Protein AF-A0AAU9ILF0-F1 (afdb_monomer_lite)

Sequence (118 aa):
MKDQEFYPKYSFEVSSGEEANHNDINLDVNPNYQFPEMPKKPLLCACALLLSGIVLFVLGIVEEFTNFEEPSRGIAFWVLGSLTIIPGGYFSFQYYKAYKAKTPIDRMNILRSIPDMN

Structure (mmCIF, N/CA/C/O backbone):
data_AF-A0AAU9ILF0-F1
#
_entry.id   AF-A0AAU9ILF0-F1
#
loop_
_atom_site.group_PDB
_atom_site.id
_atom_site.type_symbol
_atom_site.label_atom_id
_atom_site.label_alt_id
_atom_site.label_comp_id
_atom_site.label_asym_id
_atom_site.label_entity_id
_atom_site.label_seq_id
_atom_site.pdbx_PDB_ins_code
_atom_site.Cartn_x
_atom_site.Cartn_y
_atom_site.Cartn_z
_atom_site.occupancy
_atom_site.B_iso_or_equiv
_atom_site.auth_seq_id
_atom_site.auth_comp_id
_atom_site.auth_asym_id
_atom_site.auth_atom_id
_atom_site.pdbx_PDB_model_num
ATOM 1 N N . MET A 1 1 ? 15.152 -28.391 -5.790 1.00 39.50 1 MET A N 1
ATOM 2 C CA . MET A 1 1 ? 14.876 -27.777 -7.107 1.00 39.50 1 MET A CA 1
ATOM 3 C C . MET A 1 1 ? 15.943 -26.715 -7.272 1.00 39.50 1 MET A C 1
ATOM 5 O O . MET A 1 1 ? 16.074 -25.922 -6.360 1.00 39.50 1 MET A O 1
ATOM 9 N N . LYS A 1 2 ? 16.813 -26.838 -8.280 1.00 38.22 2 LYS A N 1
ATOM 10 C CA . LYS A 1 2 ? 18.033 -26.027 -8.403 1.00 38.22 2 LYS A CA 1
ATOM 11 C C . LYS A 1 2 ? 17.681 -24.617 -8.869 1.00 38.22 2 LYS A C 1
ATOM 13 O O . LYS A 1 2 ? 17.059 -24.483 -9.920 1.00 38.22 2 LYS A O 1
ATOM 18 N N . ASP A 1 3 ? 18.116 -23.624 -8.108 1.00 41.66 3 ASP A N 1
ATOM 19 C CA . ASP A 1 3 ? 18.095 -22.213 -8.470 1.00 41.66 3 ASP A CA 1
ATOM 20 C C . ASP A 1 3 ? 19.035 -22.005 -9.663 1.00 41.66 3 ASP A C 1
ATOM 22 O O . ASP A 1 3 ? 20.257 -22.102 -9.551 1.00 41.66 3 ASP A O 1
ATOM 26 N N . GLN A 1 4 ? 18.460 -21.829 -10.854 1.00 40.09 4 GLN A N 1
ATOM 27 C CA . GLN A 1 4 ? 19.206 -21.322 -11.999 1.00 40.09 4 GLN A CA 1
ATOM 28 C C . GLN A 1 4 ? 19.178 -19.802 -11.909 1.00 40.09 4 GLN A C 1
ATOM 30 O O . GLN A 1 4 ? 18.233 -19.162 -12.365 1.00 40.09 4 GLN A O 1
ATOM 35 N N . GLU A 1 5 ? 20.208 -19.238 -11.287 1.00 42.06 5 GLU A N 1
ATOM 36 C CA . GLU A 1 5 ? 20.488 -17.809 -11.345 1.00 42.06 5 GLU A CA 1
ATOM 37 C C . GLU A 1 5 ? 20.662 -17.410 -12.821 1.00 42.06 5 GLU A C 1
ATOM 39 O O . GLU A 1 5 ? 21.647 -17.752 -13.484 1.00 42.06 5 GLU A O 1
ATOM 44 N N . PHE A 1 6 ? 19.648 -16.745 -13.377 1.00 45.38 6 PHE A N 1
ATOM 45 C CA . PHE A 1 6 ? 19.643 -16.280 -14.759 1.00 45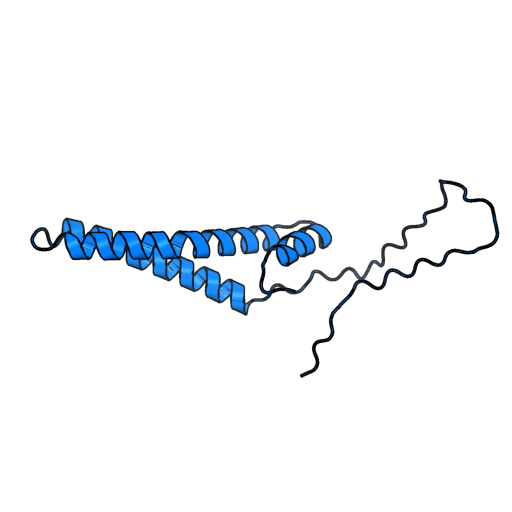.38 6 PHE A CA 1
ATOM 46 C C . PHE A 1 6 ? 20.467 -14.992 -14.852 1.00 45.38 6 PHE A C 1
ATOM 48 O O . PHE A 1 6 ? 19.938 -13.879 -14.882 1.00 45.38 6 PHE A O 1
ATOM 55 N N . TYR A 1 7 ? 21.792 -15.135 -14.858 1.00 36.50 7 TYR A N 1
ATOM 56 C CA . TYR A 1 7 ? 22.683 -14.028 -15.178 1.00 36.50 7 TYR A CA 1
ATOM 57 C C . TYR A 1 7 ? 22.605 -13.732 -16.680 1.00 36.50 7 TYR A C 1
ATOM 59 O O . TYR A 1 7 ? 22.718 -14.659 -17.490 1.00 36.50 7 TYR A O 1
ATOM 67 N N . PRO A 1 8 ? 22.470 -12.461 -17.098 1.00 41.59 8 PRO A N 1
ATOM 68 C CA . PRO A 1 8 ? 22.722 -12.101 -18.484 1.00 41.59 8 PRO A CA 1
ATOM 69 C C . PRO A 1 8 ? 24.169 -12.473 -18.821 1.00 41.59 8 PRO A C 1
ATOM 71 O O . PRO A 1 8 ? 25.125 -11.922 -18.275 1.00 41.59 8 PRO A O 1
ATOM 74 N N . LYS A 1 9 ? 24.331 -13.454 -19.708 1.00 37.97 9 LYS A N 1
ATOM 75 C CA . LYS A 1 9 ? 25.635 -13.854 -20.224 1.00 37.97 9 LYS A CA 1
ATOM 76 C C . LYS A 1 9 ? 26.078 -12.798 -21.236 1.00 37.97 9 LYS A C 1
ATOM 78 O O . LYS A 1 9 ? 25.766 -12.899 -22.416 1.00 37.97 9 LYS A O 1
ATOM 83 N N . TYR A 1 10 ? 26.764 -11.764 -20.762 1.00 45.59 10 TYR A N 1
ATOM 84 C CA . TYR A 1 10 ? 27.461 -10.825 -21.636 1.00 45.59 10 TYR A CA 1
ATOM 85 C C . TYR A 1 10 ? 28.734 -11.511 -22.141 1.00 45.59 10 TYR A C 1
ATOM 87 O O . TYR A 1 10 ? 29.709 -11.638 -21.403 1.00 45.59 10 TYR A O 1
ATOM 95 N N . SER A 1 11 ? 28.729 -12.010 -23.375 1.00 41.56 11 SER A N 1
ATOM 96 C CA . SER A 1 11 ? 29.966 -12.391 -24.057 1.00 41.56 11 SER A CA 1
ATOM 97 C C . SER A 1 11 ? 30.558 -11.139 -24.692 1.00 41.56 11 SER A C 1
ATOM 99 O O . SER A 1 11 ? 30.076 -10.675 -25.720 1.00 41.56 11 SER A O 1
ATOM 101 N N . PHE A 1 12 ? 31.573 -10.566 -24.050 1.00 45.81 12 PHE A N 1
ATOM 102 C CA . PHE A 1 12 ? 32.402 -9.534 -24.660 1.00 45.81 12 PHE A CA 1
ATOM 103 C C . PHE A 1 12 ? 33.575 -10.249 -25.335 1.00 45.81 12 PHE A C 1
ATOM 105 O O . PHE A 1 12 ? 34.552 -10.602 -24.675 1.00 45.81 12 PHE A O 1
ATOM 112 N N . GLU A 1 13 ? 33.454 -10.558 -26.626 1.00 40.97 13 GLU A N 1
ATOM 113 C CA . GLU A 1 13 ? 34.606 -11.028 -27.397 1.00 40.97 13 GLU A CA 1
ATOM 114 C C . GLU A 1 13 ? 35.486 -9.818 -27.717 1.00 40.97 13 GLU A C 1
ATOM 116 O O . GLU A 1 13 ? 35.269 -9.098 -28.688 1.00 40.97 13 GLU A O 1
ATOM 121 N N . VAL A 1 14 ? 36.479 -9.562 -26.860 1.00 44.50 14 VAL A N 1
ATOM 122 C CA . VAL A 1 14 ? 37.569 -8.641 -27.197 1.00 44.50 14 VAL A CA 1
ATOM 123 C C . VAL A 1 14 ? 38.459 -9.363 -28.187 1.00 44.50 14 VAL A C 1
ATOM 125 O O . VAL A 1 14 ? 39.277 -10.197 -27.794 1.00 44.50 14 VAL A O 1
ATOM 128 N N . SER A 1 15 ? 38.308 -9.049 -29.470 1.00 43.41 15 SER A N 1
ATOM 129 C CA . SER A 1 15 ? 39.305 -9.419 -30.470 1.00 43.41 15 SER A CA 1
ATOM 130 C C . SER A 1 15 ? 40.582 -8.632 -30.161 1.00 43.41 15 SER A C 1
ATOM 132 O O . SER A 1 15 ? 40.742 -7.473 -30.537 1.00 43.41 15 SER A O 1
ATOM 134 N N . SER A 1 16 ? 41.444 -9.228 -29.338 1.00 49.00 16 SER A N 1
ATOM 135 C CA . SER A 1 16 ? 42.704 -8.649 -28.882 1.00 49.00 16 SER A CA 1
ATOM 136 C C . SER A 1 16 ? 43.693 -8.643 -30.048 1.00 49.00 16 SER A C 1
ATOM 138 O O . SER A 1 16 ? 44.515 -9.551 -30.159 1.00 49.00 16 SER A O 1
ATOM 140 N N . GLY A 1 17 ? 43.588 -7.661 -30.944 1.00 46.47 17 GLY A N 1
ATOM 141 C CA . GLY A 1 17 ? 44.443 -7.620 -32.130 1.00 46.47 17 GLY A CA 1
ATOM 142 C C . GLY A 1 17 ? 44.570 -6.286 -32.856 1.00 46.47 17 GLY A C 1
ATOM 143 O O . GLY A 1 17 ? 45.673 -5.984 -33.292 1.00 46.47 17 GLY A O 1
ATOM 144 N N . GLU A 1 18 ? 43.525 -5.468 -32.971 1.00 48.50 18 GLU A N 1
ATOM 145 C CA . GLU A 1 18 ? 43.589 -4.263 -33.812 1.00 48.50 18 GLU A CA 1
ATOM 146 C C . GLU A 1 18 ? 42.890 -3.065 -33.165 1.00 48.50 18 GLU A C 1
ATOM 148 O O . GLU A 1 18 ? 41.963 -3.200 -32.368 1.00 48.50 18 GLU A O 1
ATOM 153 N N . GLU A 1 19 ? 43.444 -1.892 -33.457 1.00 46.09 19 GLU A N 1
ATOM 154 C CA . GLU A 1 19 ? 43.205 -0.600 -32.824 1.00 46.09 19 GLU A CA 1
ATOM 155 C C . GLU A 1 19 ? 41.710 -0.299 -32.635 1.00 46.09 19 GLU A C 1
ATOM 157 O O . GLU A 1 19 ? 40.921 -0.336 -33.576 1.00 46.09 19 GLU A O 1
ATOM 162 N N . ALA A 1 20 ? 41.326 0.008 -31.392 1.00 44.75 20 ALA A N 1
ATOM 163 C CA . ALA A 1 20 ? 39.948 0.263 -30.994 1.00 44.75 20 ALA A CA 1
ATOM 164 C C . ALA A 1 20 ? 39.371 1.493 -31.719 1.00 44.75 20 ALA A C 1
ATOM 166 O O . ALA A 1 20 ? 39.507 2.631 -31.266 1.00 44.75 20 ALA A O 1
ATOM 167 N N . ASN A 1 21 ? 38.691 1.254 -32.839 1.00 48.06 21 ASN A N 1
ATOM 168 C CA . ASN A 1 21 ? 37.845 2.236 -33.492 1.00 48.06 21 ASN A CA 1
ATOM 169 C C . ASN A 1 21 ? 36.546 2.373 -32.683 1.00 48.06 21 ASN A C 1
ATOM 171 O O . ASN A 1 21 ? 35.851 1.397 -32.403 1.00 48.06 21 ASN A O 1
ATOM 175 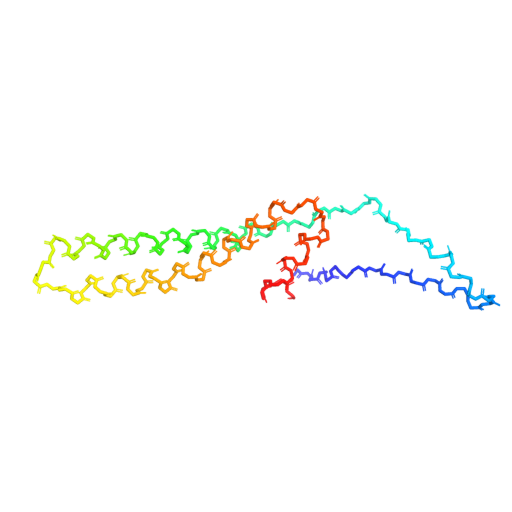N N . HIS A 1 22 ? 36.224 3.597 -32.269 1.00 47.78 22 HIS A N 1
ATOM 176 C CA . HIS A 1 22 ? 35.126 3.898 -31.342 1.00 47.78 22 HIS A CA 1
ATOM 177 C C . HIS A 1 22 ? 33.725 3.563 -31.902 1.00 47.78 22 HIS A C 1
ATOM 179 O O . HIS A 1 22 ? 32.740 3.624 -31.169 1.00 47.78 22 HIS A O 1
ATOM 185 N N . ASN A 1 23 ? 33.635 3.188 -33.182 1.00 54.22 23 ASN A N 1
ATOM 186 C CA . ASN A 1 23 ? 32.382 2.974 -33.902 1.00 54.22 23 ASN A CA 1
ATOM 187 C C . ASN A 1 23 ? 31.947 1.501 -34.029 1.00 54.22 23 ASN A C 1
ATOM 189 O O . ASN A 1 23 ? 30.847 1.258 -34.517 1.00 54.22 23 ASN A O 1
ATOM 193 N N . ASP A 1 24 ? 32.735 0.532 -33.548 1.00 43.84 24 ASP A N 1
ATOM 194 C CA . ASP A 1 24 ? 32.473 -0.898 -33.802 1.00 43.84 24 ASP A CA 1
ATOM 195 C C . ASP A 1 24 ? 31.860 -1.650 -32.608 1.00 43.84 24 ASP A C 1
ATOM 197 O O . ASP A 1 24 ? 31.958 -2.874 -32.502 1.00 43.84 24 ASP A O 1
ATOM 201 N N . ILE A 1 25 ? 31.171 -0.946 -31.703 1.00 54.97 25 ILE A N 1
ATOM 202 C CA . ILE A 1 25 ? 30.346 -1.603 -30.678 1.00 54.97 25 ILE A CA 1
ATOM 203 C C . ILE A 1 25 ? 29.049 -2.077 -31.348 1.00 54.97 25 ILE A C 1
ATOM 205 O O . ILE A 1 25 ? 28.002 -1.436 -31.253 1.00 54.97 25 ILE A O 1
ATOM 209 N N . ASN A 1 26 ? 29.113 -3.213 -32.041 1.00 45.16 26 ASN A N 1
ATOM 210 C CA . ASN A 1 26 ? 27.920 -3.924 -32.485 1.00 45.16 26 ASN A CA 1
ATOM 211 C C . ASN A 1 26 ? 27.254 -4.553 -31.257 1.00 45.16 26 ASN A C 1
ATOM 213 O O . ASN A 1 26 ? 27.618 -5.635 -30.800 1.00 45.16 26 ASN A O 1
ATOM 217 N N . LEU A 1 27 ? 26.298 -3.820 -30.683 1.00 52.94 27 LEU A N 1
ATOM 218 C CA . LEU A 1 27 ? 25.438 -4.317 -29.620 1.00 52.94 27 LEU A CA 1
ATOM 219 C C . LEU A 1 27 ? 24.493 -5.354 -30.240 1.00 52.94 27 LEU A C 1
ATOM 221 O O . LEU A 1 27 ? 23.465 -4.998 -30.816 1.00 52.94 27 LEU A O 1
ATOM 225 N N . ASP A 1 28 ? 24.856 -6.630 -30.156 1.00 46.53 28 ASP A N 1
ATOM 226 C CA . ASP A 1 28 ? 24.007 -7.726 -30.620 1.00 46.53 28 ASP A CA 1
ATOM 227 C C . ASP A 1 28 ? 22.811 -7.862 -29.658 1.00 46.53 28 ASP A C 1
ATOM 229 O O . ASP A 1 28 ? 22.843 -8.555 -28.634 1.00 46.53 28 ASP A O 1
ATOM 233 N N . VAL A 1 29 ? 21.766 -7.066 -29.912 1.00 51.34 29 VAL A N 1
ATOM 234 C CA . VAL A 1 29 ? 20.509 -7.095 -29.162 1.00 51.34 29 VAL A CA 1
ATOM 235 C C . VAL A 1 29 ? 19.811 -8.394 -29.525 1.00 51.34 29 VAL A C 1
ATOM 237 O O . VAL A 1 29 ? 19.068 -8.457 -30.500 1.00 51.34 29 VAL A O 1
ATOM 240 N N . ASN A 1 30 ? 20.046 -9.437 -28.729 1.00 51.59 30 ASN A N 1
ATOM 241 C CA . ASN A 1 30 ? 19.344 -10.701 -28.888 1.00 51.59 30 ASN A CA 1
ATOM 242 C C . ASN A 1 30 ? 17.820 -10.439 -28.851 1.00 51.59 30 ASN A C 1
ATOM 244 O O . ASN A 1 30 ? 17.298 -10.027 -27.807 1.00 51.59 30 ASN A O 1
ATOM 248 N N . PRO A 1 31 ? 17.086 -10.664 -29.959 1.00 52.31 31 PRO A N 1
ATOM 249 C CA . PRO A 1 31 ? 15.663 -10.341 -30.057 1.00 52.31 31 PRO A CA 1
ATOM 250 C C . PRO A 1 31 ? 14.786 -11.250 -29.184 1.00 52.31 31 PRO A C 1
ATOM 252 O O . PRO A 1 31 ? 13.599 -10.980 -29.018 1.00 52.31 31 PRO A O 1
ATOM 255 N N . ASN A 1 32 ? 15.355 -12.293 -28.566 1.00 50.00 32 ASN A N 1
ATOM 256 C CA . ASN A 1 32 ? 14.678 -13.137 -27.578 1.00 50.00 32 ASN A CA 1
ATOM 257 C C . ASN A 1 32 ? 14.710 -12.541 -26.162 1.00 50.00 32 ASN A C 1
ATOM 259 O O . ASN A 1 32 ? 14.825 -13.272 -25.176 1.00 50.00 32 ASN A O 1
ATOM 263 N N . TYR A 1 33 ? 14.591 -11.218 -26.038 1.00 54.16 33 TYR A N 1
ATOM 264 C CA . TYR A 1 33 ? 14.404 -10.564 -24.746 1.00 54.16 33 TYR A CA 1
ATOM 265 C C . TYR A 1 33 ? 12.983 -10.847 -24.243 1.00 54.16 33 TYR A C 1
ATOM 267 O O . TYR A 1 33 ? 12.045 -10.072 -24.435 1.00 54.16 33 TYR A O 1
ATOM 275 N N . GLN A 1 34 ? 12.806 -12.021 -23.642 1.00 56.03 34 GLN A N 1
ATOM 276 C CA . GLN A 1 34 ? 11.549 -12.408 -23.023 1.00 56.03 34 GLN A CA 1
ATOM 277 C C . GLN A 1 34 ? 11.304 -11.513 -21.807 1.00 56.03 34 GLN A C 1
ATOM 279 O O . GLN A 1 34 ? 12.202 -11.260 -21.003 1.00 56.03 34 GLN A O 1
ATOM 284 N N . PHE A 1 35 ? 10.083 -10.993 -21.685 1.00 57.84 35 PHE A N 1
ATOM 285 C CA . PHE A 1 35 ? 9.693 -10.239 -20.501 1.00 57.84 35 PHE A CA 1
ATOM 286 C C . PHE A 1 35 ? 9.859 -11.138 -19.270 1.00 57.84 35 PHE A C 1
ATOM 288 O O . PHE A 1 35 ? 9.278 -12.225 -19.267 1.00 57.84 35 PHE A O 1
ATOM 295 N N . PRO A 1 36 ? 10.594 -10.705 -18.228 1.00 64.62 36 PRO A N 1
ATOM 296 C CA . PRO A 1 36 ? 10.720 -11.502 -17.017 1.00 64.62 36 PRO A CA 1
ATOM 297 C C . PRO A 1 36 ? 9.324 -11.791 -16.462 1.00 64.62 36 PRO A C 1
ATOM 299 O O . PRO A 1 36 ? 8.472 -10.889 -16.390 1.00 64.62 36 PRO A O 1
ATOM 302 N N . GLU A 1 37 ? 9.073 -13.058 -16.127 1.00 65.12 37 GLU A N 1
ATOM 303 C CA . GLU A 1 37 ? 7.802 -13.468 -15.543 1.00 65.12 37 GLU A CA 1
ATOM 304 C C . GLU A 1 37 ? 7.594 -12.728 -14.223 1.00 65.12 37 GLU A C 1
ATOM 306 O O . GLU A 1 37 ? 8.453 -12.720 -13.343 1.00 65.12 37 GLU A O 1
ATOM 311 N N . MET A 1 38 ? 6.438 -12.081 -14.074 1.00 64.81 38 MET A N 1
ATOM 312 C CA . MET A 1 38 ? 6.118 -11.418 -12.816 1.00 64.81 38 MET A CA 1
ATOM 313 C C . MET A 1 38 ? 5.834 -12.475 -11.750 1.00 64.81 38 MET A C 1
ATOM 315 O O . MET A 1 38 ? 4.984 -13.348 -11.970 1.00 64.81 38 MET A O 1
ATOM 319 N N . PRO A 1 39 ? 6.461 -12.384 -10.569 1.00 71.88 39 PRO A N 1
ATOM 320 C CA . PRO A 1 39 ? 6.195 -13.328 -9.505 1.00 71.88 39 PRO A CA 1
ATOM 321 C C . PRO A 1 39 ? 4.797 -13.055 -8.938 1.00 71.88 39 PRO A C 1
ATOM 323 O O . PRO A 1 39 ? 4.549 -12.118 -8.181 1.00 71.88 39 PRO A O 1
ATOM 326 N N . LYS A 1 40 ? 3.850 -13.907 -9.339 1.00 75.44 40 LYS A N 1
ATOM 327 C CA . LYS A 1 40 ? 2.421 -13.790 -9.006 1.00 75.44 40 LYS A CA 1
ATOM 328 C C . LYS A 1 40 ? 2.154 -13.937 -7.503 1.00 75.44 40 LYS A C 1
ATOM 330 O O . LYS A 1 40 ? 1.219 -13.336 -6.988 1.00 75.44 40 LYS A O 1
ATOM 335 N N . LYS A 1 41 ? 2.980 -14.724 -6.802 1.00 76.75 41 LYS A N 1
ATOM 336 C CA . LYS A 1 41 ? 2.848 -15.007 -5.361 1.00 76.75 41 LYS A CA 1
ATOM 337 C C . LYS A 1 41 ? 3.063 -13.760 -4.485 1.00 76.75 41 LYS A C 1
ATOM 339 O O . LYS A 1 41 ? 2.145 -13.419 -3.742 1.00 76.75 41 LYS A O 1
ATOM 344 N N . PRO A 1 42 ? 4.206 -13.052 -4.564 1.00 80.88 42 PRO A N 1
ATOM 345 C CA . PRO A 1 42 ? 4.420 -11.855 -3.757 1.00 80.88 42 PRO A CA 1
ATOM 346 C C . PRO A 1 42 ? 3.523 -10.690 -4.188 1.00 80.88 42 PRO A C 1
ATOM 348 O O . PRO A 1 42 ? 3.122 -9.902 -3.338 1.00 80.88 42 PRO A O 1
ATOM 351 N N . LEU A 1 43 ? 3.115 -10.624 -5.462 1.00 81.62 43 LEU A N 1
ATOM 352 C CA . LEU A 1 43 ? 2.094 -9.6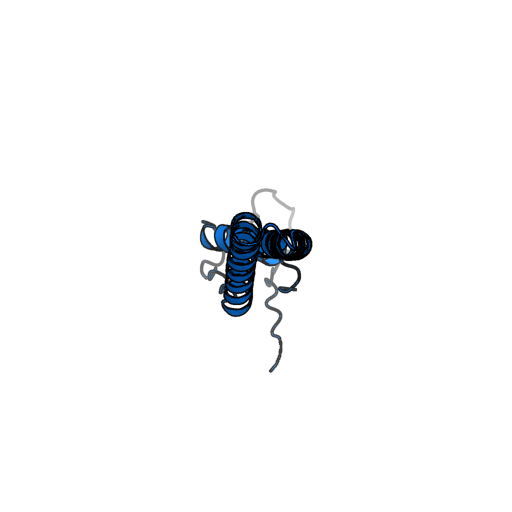76 -5.916 1.00 81.62 43 LEU A CA 1
ATOM 353 C C . LEU A 1 43 ? 0.751 -9.919 -5.214 1.00 81.62 43 LEU A C 1
ATOM 355 O O . LEU A 1 43 ? 0.163 -8.985 -4.673 1.00 81.62 43 LEU A O 1
ATOM 359 N N . LEU A 1 44 ? 0.288 -11.173 -5.170 1.00 83.62 44 LEU A N 1
ATOM 360 C CA . LEU A 1 44 ? -0.948 -11.528 -4.472 1.00 83.62 44 LEU A CA 1
ATOM 361 C C . LEU A 1 44 ? -0.848 -11.233 -2.970 1.00 83.62 44 LEU A C 1
ATOM 363 O O . LEU A 1 44 ? -1.797 -10.712 -2.393 1.00 83.62 44 LEU A O 1
ATOM 367 N N . CYS A 1 45 ? 0.306 -11.512 -2.357 1.00 86.12 45 CYS A N 1
ATOM 368 C CA . CYS A 1 45 ? 0.568 -11.191 -0.955 1.00 86.12 45 CYS A CA 1
ATOM 369 C C . CYS A 1 45 ? 0.494 -9.678 -0.697 1.00 86.12 45 CYS A C 1
ATOM 371 O O . CYS A 1 45 ? -0.219 -9.249 0.204 1.00 86.12 45 CYS A O 1
ATOM 373 N N . ALA A 1 46 ? 1.145 -8.860 -1.530 1.00 86.12 46 ALA A N 1
ATOM 374 C CA . ALA A 1 46 ? 1.106 -7.403 -1.419 1.00 86.12 46 ALA A CA 1
ATOM 375 C C . ALA A 1 46 ? -0.319 -6.846 -1.573 1.00 86.12 46 ALA A C 1
ATOM 377 O O . ALA A 1 46 ? -0.729 -5.986 -0.793 1.00 86.12 46 ALA A O 1
ATOM 378 N N . CYS A 1 47 ? -1.097 -7.374 -2.524 1.00 86.88 47 CYS A N 1
ATOM 379 C CA . CYS A 1 47 ? -2.500 -6.998 -2.694 1.00 86.88 47 CYS A CA 1
ATOM 380 C C . CYS A 1 47 ? -3.367 -7.427 -1.504 1.00 86.88 47 CYS A C 1
ATOM 382 O O . CYS A 1 47 ? -4.194 -6.644 -1.044 1.00 86.88 47 CYS A O 1
ATOM 384 N N . ALA A 1 48 ? -3.177 -8.643 -0.986 1.00 89.62 48 ALA A N 1
ATOM 385 C CA . ALA A 1 48 ? -3.895 -9.125 0.192 1.00 89.62 48 ALA A CA 1
ATOM 386 C C . ALA A 1 48 ? -3.568 -8.279 1.431 1.00 89.62 48 ALA A C 1
ATOM 388 O O . ALA A 1 48 ? -4.469 -7.905 2.179 1.00 89.62 48 ALA A O 1
ATOM 389 N N . LEU A 1 49 ? -2.296 -7.915 1.604 1.00 90.06 49 LEU A N 1
ATOM 390 C CA . LEU A 1 49 ? -1.828 -7.073 2.699 1.00 90.06 49 LEU A CA 1
ATOM 391 C C . LEU A 1 49 ? -2.421 -5.659 2.601 1.00 90.06 49 LEU A C 1
ATOM 393 O O . LEU A 1 49 ? -2.967 -5.160 3.582 1.00 90.06 49 LEU A O 1
ATOM 397 N N . LE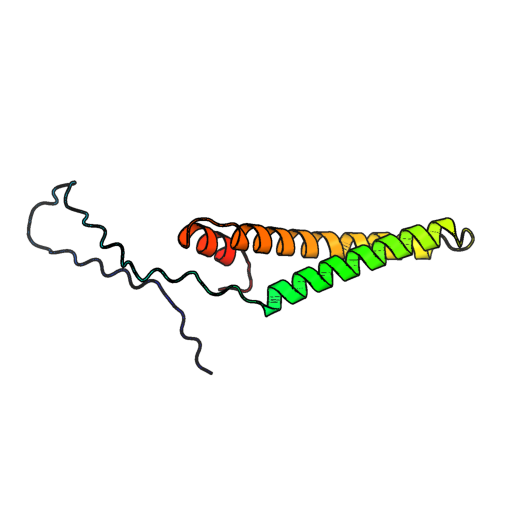U A 1 50 ? -2.429 -5.061 1.405 1.00 90.56 50 LEU A N 1
ATOM 398 C CA . LEU A 1 50 ? -3.091 -3.779 1.148 1.00 90.56 50 LEU A CA 1
ATOM 399 C C . LEU A 1 50 ? -4.594 -3.833 1.469 1.00 90.56 50 LEU A C 1
ATOM 401 O O . LEU A 1 50 ? -5.102 -2.968 2.179 1.00 90.56 50 LEU A O 1
ATOM 405 N N . LEU A 1 51 ? -5.299 -4.854 0.972 1.00 93.19 51 LEU A N 1
ATOM 406 C CA . LEU A 1 51 ? -6.732 -5.032 1.216 1.00 93.19 51 LEU A CA 1
ATOM 407 C C . LEU A 1 51 ? -7.026 -5.209 2.705 1.00 93.19 51 LEU A C 1
ATOM 409 O O . LEU A 1 51 ? -7.926 -4.554 3.224 1.00 93.19 51 LEU A O 1
ATOM 413 N N . SER A 1 52 ? -6.245 -6.035 3.406 1.00 92.88 52 SER A N 1
ATOM 414 C CA . SER A 1 52 ? -6.395 -6.216 4.852 1.00 92.88 52 SER A CA 1
ATOM 415 C C . SER A 1 52 ? -6.186 -4.909 5.618 1.00 92.88 52 SER A C 1
ATOM 417 O O . SER A 1 52 ? -6.983 -4.599 6.499 1.00 92.88 52 SER A O 1
ATOM 419 N N . GLY A 1 53 ? -5.190 -4.102 5.235 1.00 90.88 53 GLY A N 1
ATOM 420 C CA . GLY A 1 53 ? -4.920 -2.813 5.863 1.00 90.88 53 GLY A CA 1
ATOM 421 C C . GLY A 1 53 ? -6.045 -1.803 5.650 1.00 90.88 53 GLY A C 1
ATOM 422 O O . GLY A 1 53 ? -6.442 -1.128 6.596 1.00 90.88 53 GLY A O 1
ATOM 423 N N . ILE A 1 54 ? -6.624 -1.751 4.444 1.00 92.94 54 ILE A N 1
ATOM 424 C CA . ILE A 1 54 ? -7.805 -0.921 4.152 1.00 92.94 54 ILE A CA 1
ATOM 425 C C . ILE A 1 54 ? -8.993 -1.361 5.011 1.00 92.94 54 ILE A C 1
ATOM 427 O O . ILE A 1 54 ? -9.652 -0.516 5.609 1.00 92.94 54 ILE A O 1
ATOM 431 N N . VAL A 1 55 ? -9.255 -2.669 5.108 1.00 94.25 55 VAL A N 1
ATOM 432 C CA . VAL A 1 55 ? -10.351 -3.199 5.934 1.00 94.25 55 VAL A CA 1
ATOM 433 C C . VAL A 1 55 ? -10.147 -2.839 7.405 1.00 94.25 55 VAL A C 1
ATOM 435 O O . VAL A 1 55 ? -11.065 -2.313 8.025 1.00 94.25 55 VAL A O 1
ATOM 438 N N . LEU A 1 56 ? -8.946 -3.053 7.947 1.00 91.44 56 LEU A N 1
ATOM 439 C CA . LEU A 1 56 ? -8.590 -2.677 9.321 1.00 91.44 56 LEU A CA 1
ATOM 440 C C . LEU A 1 56 ? -8.777 -1.177 9.566 1.00 91.44 56 LEU A C 1
ATOM 442 O O . LEU A 1 56 ? -9.347 -0.782 10.580 1.00 91.44 56 LEU A O 1
ATOM 446 N N . PHE A 1 57 ? -8.350 -0.342 8.620 1.00 91.75 57 PHE A N 1
ATOM 447 C CA . PHE A 1 57 ? -8.495 1.105 8.726 1.00 91.75 57 PHE A CA 1
ATOM 448 C C . PHE A 1 57 ? -9.968 1.532 8.735 1.00 91.75 57 PHE A C 1
ATOM 450 O O . PHE A 1 57 ? -10.374 2.322 9.585 1.00 91.75 57 PHE A O 1
ATOM 457 N N . VAL A 1 58 ? -10.788 0.968 7.841 1.00 92.81 58 VAL A N 1
ATOM 458 C CA . VAL A 1 58 ? -12.235 1.229 7.790 1.00 92.81 58 VAL A CA 1
ATOM 459 C C . VAL A 1 58 ? -12.929 0.747 9.062 1.00 92.81 58 VAL A C 1
ATOM 461 O O . VAL A 1 58 ? -13.758 1.478 9.595 1.00 92.81 58 VAL A O 1
ATOM 464 N N . LEU A 1 59 ? -12.576 -0.432 9.584 1.00 91.69 59 LEU A N 1
ATOM 465 C CA . LEU A 1 59 ? -13.110 -0.920 10.859 1.00 91.69 59 LEU A CA 1
ATOM 466 C C . LEU A 1 59 ? -12.767 0.030 12.008 1.00 91.69 59 LEU A C 1
ATOM 468 O O . LEU A 1 59 ? -13.654 0.361 12.784 1.00 91.69 59 LEU A O 1
ATOM 472 N N . GLY A 1 60 ? -11.536 0.548 12.062 1.00 89.25 60 GLY A N 1
ATOM 473 C CA . GLY A 1 60 ? -11.157 1.552 13.057 1.00 89.25 60 GLY A CA 1
ATOM 474 C C . GLY A 1 60 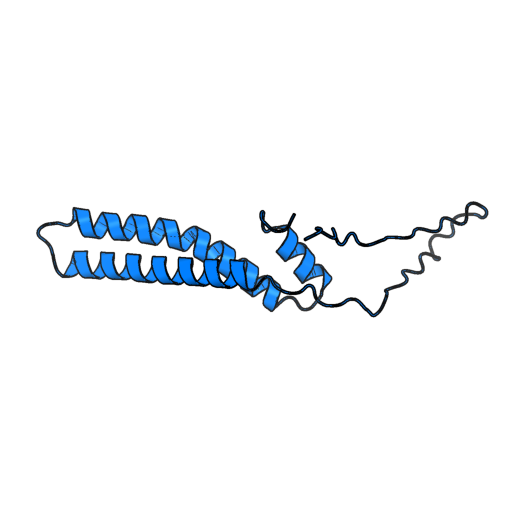? -11.977 2.842 12.956 1.00 89.25 60 GLY A C 1
ATOM 475 O O . GLY A 1 60 ? -12.398 3.366 13.981 1.00 89.25 60 GLY A O 1
ATOM 476 N N . ILE A 1 61 ? -12.283 3.310 11.735 1.00 89.25 61 ILE A N 1
ATOM 477 C CA . ILE A 1 61 ? -13.205 4.443 11.526 1.00 89.25 61 ILE A CA 1
ATOM 478 C C . ILE A 1 61 ? -14.598 4.104 12.067 1.00 89.25 61 ILE A C 1
ATOM 480 O O . ILE A 1 61 ? -15.174 4.879 12.822 1.00 89.25 61 ILE A O 1
ATOM 484 N N . VAL A 1 62 ? -15.158 2.961 11.667 1.00 90.38 62 VAL A N 1
ATOM 485 C CA . VAL A 1 62 ? -16.514 2.556 12.065 1.00 90.38 62 VAL A CA 1
ATOM 486 C C . VAL A 1 62 ? -16.617 2.416 13.581 1.00 90.38 62 VAL A C 1
ATOM 488 O O . VAL A 1 62 ? -17.607 2.858 14.161 1.00 90.38 62 VAL A O 1
ATOM 491 N N . GLU A 1 63 ? -15.605 1.845 14.228 1.00 88.38 63 GLU A N 1
ATOM 492 C CA . GLU A 1 63 ? -15.591 1.647 15.675 1.00 88.38 63 GLU A CA 1
ATOM 493 C C . GLU A 1 63 ? -15.555 2.978 16.431 1.00 88.38 63 GLU A C 1
ATOM 495 O O . GLU A 1 63 ? -16.329 3.145 17.369 1.00 88.38 63 GLU A O 1
ATOM 500 N N . GLU A 1 64 ? -14.786 3.956 15.948 1.00 85.69 64 GLU A N 1
ATOM 501 C CA . GLU A 1 64 ? -14.767 5.320 16.495 1.00 85.69 64 GLU A CA 1
ATOM 502 C C . GLU A 1 64 ? -16.147 6.004 16.414 1.00 85.69 64 GLU A C 1
ATOM 504 O O . GLU A 1 64 ? -16.557 6.701 17.339 1.00 85.69 64 GLU A O 1
ATOM 509 N N . PHE A 1 65 ? -16.897 5.790 15.324 1.00 84.69 65 PHE A N 1
ATOM 510 C CA . PHE A 1 65 ? -18.225 6.395 15.138 1.00 84.69 65 PHE A CA 1
ATOM 511 C C . PHE A 1 65 ? -19.369 5.633 15.818 1.00 84.69 65 PHE A C 1
ATOM 513 O O . PHE A 1 65 ? -20.445 6.204 16.008 1.00 84.69 65 PHE A O 1
ATOM 520 N N . THR A 1 66 ? -19.174 4.355 16.149 1.00 85.69 66 THR A N 1
ATOM 521 C CA . THR A 1 66 ? -20.234 3.496 16.705 1.00 85.69 66 THR A CA 1
ATOM 522 C C . THR A 1 66 ? -20.082 3.303 18.214 1.00 85.69 66 THR A C 1
ATOM 524 O O . THR A 1 66 ? -21.087 3.240 18.919 1.00 85.69 66 THR A O 1
ATOM 527 N N . ASN A 1 67 ? -18.847 3.244 18.722 1.00 76.62 67 ASN A N 1
ATOM 528 C CA . ASN A 1 67 ? -18.535 2.948 20.119 1.00 76.62 67 ASN A CA 1
ATOM 529 C C . ASN A 1 67 ? -17.709 4.079 20.748 1.00 76.62 67 ASN A C 1
ATOM 531 O O . ASN A 1 67 ? -16.488 4.007 20.846 1.00 76.62 67 ASN A O 1
ATOM 535 N N . PHE A 1 68 ? -18.396 5.108 21.246 1.00 72.19 68 PHE A N 1
ATOM 536 C CA . PHE A 1 68 ? -17.757 6.241 21.930 1.00 72.19 68 PHE A CA 1
ATOM 537 C C . PHE A 1 68 ? -17.225 5.907 23.337 1.00 72.19 68 PHE A C 1
ATOM 539 O O . PHE A 1 68 ? -16.492 6.705 23.917 1.00 72.19 68 PHE A O 1
ATOM 546 N N . GLU A 1 69 ? -17.590 4.752 23.906 1.00 74.62 69 GLU A N 1
ATOM 547 C CA . GLU A 1 69 ? -17.162 4.347 25.254 1.00 74.62 69 GLU A CA 1
ATOM 548 C C . GLU A 1 69 ? -15.721 3.807 25.296 1.00 74.62 69 GLU A C 1
ATOM 550 O O . GLU A 1 69 ? -15.051 3.944 26.319 1.00 74.62 69 GLU A O 1
ATOM 555 N N . GLU A 1 70 ? -15.206 3.250 24.191 1.00 76.25 70 GLU A N 1
ATOM 556 C CA . GLU A 1 70 ? -13.864 2.643 24.121 1.00 76.25 70 GLU A CA 1
ATOM 557 C C . GLU A 1 70 ? -13.049 3.133 22.900 1.00 76.25 70 GLU A C 1
ATOM 559 O O . GLU A 1 70 ? -12.690 2.340 22.024 1.00 76.25 70 GLU A O 1
ATOM 564 N N . PRO A 1 71 ? -12.665 4.424 22.844 1.00 77.38 71 PRO A N 1
ATOM 565 C CA . PRO A 1 71 ? -11.921 4.996 21.709 1.00 77.38 71 PRO A CA 1
ATOM 566 C C . PRO A 1 71 ? -10.538 4.348 21.490 1.00 77.38 71 PRO A C 1
ATOM 568 O O . PRO A 1 71 ? -9.949 4.415 20.411 1.00 77.38 71 PRO A O 1
ATOM 571 N N . SER A 1 72 ? -9.996 3.666 22.503 1.00 84.12 72 SER A N 1
ATOM 572 C CA . SER A 1 72 ? -8.700 2.983 22.418 1.00 84.12 72 SER A CA 1
ATOM 573 C C . SER A 1 72 ? -8.673 1.858 21.376 1.00 84.12 72 SER A C 1
ATOM 575 O O . SER A 1 72 ? -7.629 1.631 20.758 1.00 84.12 72 SER A O 1
ATOM 577 N N . ARG A 1 73 ? -9.803 1.173 21.140 1.00 82.94 73 ARG A N 1
ATOM 578 C CA . ARG A 1 7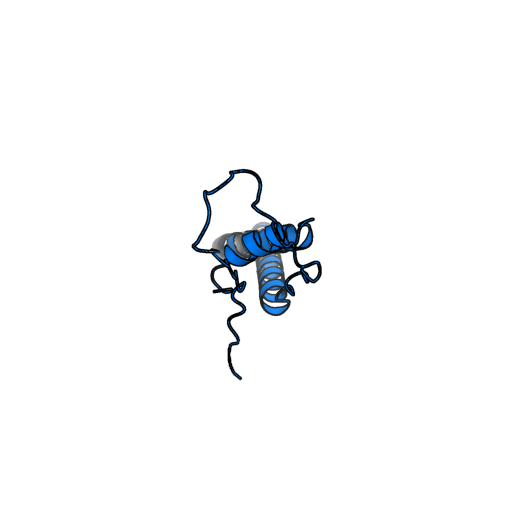3 ? -9.912 0.117 20.120 1.00 82.94 73 ARG A CA 1
ATOM 579 C C . ARG A 1 73 ? -9.890 0.684 18.705 1.00 82.94 73 ARG A C 1
ATOM 581 O O . ARG A 1 73 ? -9.122 0.191 17.878 1.00 82.94 73 ARG A O 1
ATOM 588 N N . GLY A 1 74 ? -10.650 1.752 18.453 1.00 85.56 74 GLY A N 1
ATOM 589 C CA . GLY A 1 74 ? -10.662 2.453 17.164 1.00 85.56 74 GLY A CA 1
ATOM 590 C C . GLY A 1 74 ? -9.265 2.933 16.766 1.00 85.56 74 GLY A C 1
ATOM 591 O O . GLY A 1 74 ? -8.784 2.633 15.668 1.00 85.56 74 GLY A O 1
ATOM 592 N N . ILE A 1 75 ? -8.551 3.556 17.711 1.00 89.06 75 ILE A N 1
ATOM 593 C CA . ILE A 1 75 ? -7.166 4.012 17.518 1.00 89.06 75 ILE A CA 1
ATOM 594 C C . ILE A 1 75 ? -6.224 2.840 17.199 1.00 89.06 75 ILE A C 1
ATOM 596 O O . ILE A 1 75 ? -5.390 2.955 16.298 1.00 89.06 75 ILE A O 1
ATOM 600 N N . ALA A 1 76 ? -6.352 1.699 17.886 1.00 91.31 76 ALA A N 1
ATOM 601 C CA . ALA A 1 76 ? -5.514 0.527 17.625 1.00 91.31 76 ALA A CA 1
ATOM 602 C C . ALA A 1 76 ? -5.695 -0.006 16.192 1.00 91.31 76 ALA A C 1
ATOM 604 O O . ALA A 1 76 ? -4.706 -0.278 15.505 1.00 91.31 76 ALA A O 1
ATOM 605 N N . PHE A 1 77 ? -6.939 -0.090 15.709 1.00 91.38 77 PHE A N 1
ATOM 606 C CA . PHE A 1 77 ? -7.236 -0.486 14.330 1.00 91.38 77 PHE A CA 1
ATOM 607 C C . PHE A 1 77 ? -6.739 0.532 13.301 1.00 91.38 77 PHE A C 1
ATOM 609 O O . PHE A 1 77 ? -6.224 0.143 12.252 1.00 91.38 77 PHE A O 1
ATOM 616 N N . TRP A 1 78 ? -6.806 1.825 13.615 1.00 90.31 78 TRP A N 1
ATOM 617 C CA . TRP A 1 78 ? -6.244 2.889 12.781 1.00 90.31 78 TRP A CA 1
ATOM 618 C C . TRP A 1 78 ? -4.732 2.790 12.625 1.00 90.31 78 TRP A C 1
ATOM 620 O O . TRP A 1 78 ? -4.214 2.865 11.505 1.00 90.31 78 TRP A O 1
ATOM 630 N N . VAL A 1 79 ? -4.019 2.601 13.736 1.00 92.81 79 VAL A N 1
ATOM 631 C CA . VAL A 1 79 ? -2.559 2.461 13.733 1.00 92.81 79 VAL A CA 1
ATOM 632 C C . VAL A 1 79 ? -2.158 1.192 12.988 1.00 92.81 79 VAL A C 1
ATOM 634 O O . VAL A 1 79 ? -1.293 1.247 12.115 1.00 92.81 79 VAL A O 1
ATOM 637 N N . LEU A 1 80 ? -2.817 0.063 13.265 1.00 92.19 80 LEU A N 1
ATOM 638 C CA . LEU A 1 80 ? -2.510 -1.214 12.621 1.00 92.19 80 LEU A CA 1
ATOM 639 C C . LEU A 1 80 ? -2.850 -1.206 11.119 1.00 92.19 80 LEU A C 1
ATOM 641 O O . LEU A 1 80 ? -2.068 -1.697 10.301 1.00 92.19 80 LEU A O 1
ATOM 645 N N . GLY A 1 81 ? -3.975 -0.596 10.740 1.00 90.88 81 GLY A N 1
ATOM 646 C CA . GLY A 1 81 ? -4.355 -0.373 9.345 1.00 90.88 81 GLY A CA 1
ATOM 647 C C . GLY A 1 81 ? -3.345 0.516 8.618 1.00 90.88 81 GLY A C 1
ATOM 648 O O . GLY A 1 81 ? -2.850 0.154 7.555 1.00 90.88 81 GLY A O 1
ATOM 649 N N . SER A 1 82 ? -2.934 1.631 9.223 1.00 92.00 82 SER A N 1
ATOM 650 C CA . SER A 1 82 ? -1.923 2.525 8.634 1.00 92.00 82 SER A CA 1
ATOM 651 C C . SER A 1 82 ? -0.570 1.828 8.466 1.00 92.00 82 SER A C 1
ATOM 653 O O . SER A 1 82 ? 0.054 1.916 7.407 1.00 92.00 82 SER A O 1
ATOM 655 N N . LEU A 1 83 ? -0.141 1.077 9.483 1.00 93.94 83 LEU A N 1
ATOM 656 C CA . LEU A 1 83 ? 1.125 0.346 9.482 1.00 93.94 83 LEU A CA 1
ATOM 657 C C . LEU A 1 83 ? 1.178 -0.739 8.397 1.00 93.94 83 LEU A C 1
ATOM 659 O O . LEU A 1 83 ? 2.247 -1.007 7.858 1.00 93.94 83 LEU A O 1
ATOM 663 N N . THR A 1 84 ? 0.040 -1.348 8.061 1.00 90.94 84 THR A N 1
ATOM 664 C CA . THR A 1 84 ? -0.061 -2.388 7.023 1.00 90.94 84 THR A CA 1
ATOM 665 C C . THR A 1 84 ? -0.274 -1.806 5.622 1.00 90.94 84 THR A C 1
ATOM 667 O O . THR A 1 84 ? 0.277 -2.329 4.651 1.00 90.94 84 THR A O 1
ATOM 670 N N . ILE A 1 85 ? -0.986 -0.681 5.494 1.00 91.62 85 ILE A N 1
ATOM 671 C CA . ILE A 1 85 ? -1.196 0.009 4.210 1.00 91.62 85 ILE A CA 1
ATOM 672 C C . ILE A 1 85 ? 0.119 0.531 3.628 1.00 91.62 85 ILE A C 1
ATOM 674 O O . ILE A 1 85 ? 0.312 0.432 2.420 1.00 91.62 85 ILE A O 1
ATOM 678 N N . ILE A 1 86 ? 1.032 1.066 4.446 1.00 89.81 86 ILE A N 1
ATOM 679 C CA . ILE A 1 86 ? 2.301 1.636 3.959 1.00 89.81 86 ILE A CA 1
ATOM 680 C C . ILE A 1 86 ? 3.130 0.607 3.157 1.00 89.81 86 ILE A C 1
ATOM 682 O O . ILE A 1 86 ? 3.391 0.854 1.974 1.00 89.81 86 ILE A O 1
ATOM 686 N N . PRO A 1 87 ? 3.519 -0.556 3.721 1.00 87.81 87 PRO A N 1
ATOM 687 C CA . PRO A 1 87 ? 4.253 -1.570 2.972 1.00 87.81 87 PRO A CA 1
ATOM 688 C C . PRO A 1 87 ? 3.395 -2.196 1.864 1.00 87.81 87 PRO A C 1
ATOM 690 O O . PRO A 1 87 ? 3.886 -2.366 0.747 1.00 87.81 87 PRO A O 1
ATOM 693 N N . GLY A 1 88 ? 2.108 -2.475 2.111 1.00 87.50 88 GLY A N 1
ATOM 694 C CA . GLY A 1 88 ? 1.208 -3.039 1.096 1.00 87.50 88 GLY A CA 1
ATOM 695 C C . GLY A 1 88 ? 1.065 -2.142 -0.138 1.00 87.50 88 GLY A C 1
ATOM 696 O O . GLY A 1 88 ? 1.098 -2.624 -1.273 1.00 87.50 88 GLY A O 1
ATOM 697 N N . GLY A 1 89 ? 0.976 -0.829 0.075 1.00 88.12 89 GLY A N 1
ATOM 698 C CA . GLY A 1 89 ? 0.900 0.204 -0.955 1.00 88.12 89 GLY A CA 1
ATOM 699 C C . GLY A 1 89 ? 2.204 0.356 -1.715 1.00 88.12 89 GLY A C 1
ATOM 700 O O . GLY A 1 89 ? 2.193 0.360 -2.946 1.00 88.12 89 GLY A O 1
ATOM 701 N N . TYR A 1 90 ? 3.331 0.404 -1.001 1.00 87.50 90 TYR A N 1
ATOM 702 C CA . TYR A 1 90 ? 4.655 0.479 -1.613 1.00 87.50 90 TYR A CA 1
ATOM 703 C C . TYR A 1 90 ? 4.913 -0.702 -2.559 1.00 87.50 90 TYR A C 1
ATOM 705 O O . TYR A 1 90 ? 5.260 -0.495 -3.726 1.00 87.50 90 TYR A O 1
ATOM 713 N N . PHE A 1 91 ? 4.667 -1.933 -2.101 1.00 84.12 91 PHE A N 1
ATOM 714 C CA . PHE A 1 91 ? 4.847 -3.121 -2.935 1.00 84.12 91 PHE A CA 1
ATOM 715 C C . PHE A 1 91 ? 3.841 -3.170 -4.085 1.00 84.12 91 PHE A C 1
ATOM 717 O O . PHE A 1 91 ? 4.246 -3.354 -5.232 1.00 84.12 91 PHE A O 1
ATOM 724 N N . SER A 1 92 ? 2.553 -2.926 -3.824 1.00 84.75 92 SER A N 1
ATOM 725 C CA . SER A 1 92 ? 1.526 -2.908 -4.878 1.00 84.75 92 SER A CA 1
ATOM 726 C C . SER A 1 92 ? 1.846 -1.885 -5.973 1.00 84.75 92 SER A C 1
ATOM 728 O O . SER A 1 92 ? 1.682 -2.172 -7.159 1.00 84.75 92 SER A O 1
ATOM 730 N N . PHE A 1 93 ? 2.369 -0.712 -5.604 1.00 83.25 93 PHE A N 1
ATOM 731 C CA . PHE A 1 93 ? 2.762 0.321 -6.559 1.00 83.25 93 PHE A CA 1
ATOM 732 C C . PHE A 1 93 ? 4.000 -0.065 -7.378 1.00 83.25 93 PHE A C 1
ATOM 734 O O . PHE A 1 93 ? 4.032 0.182 -8.585 1.00 83.25 93 PHE A O 1
ATOM 741 N N . GLN A 1 94 ? 5.001 -0.704 -6.763 1.00 80.25 94 GLN A N 1
ATOM 742 C CA . GLN A 1 94 ? 6.154 -1.236 -7.495 1.00 80.25 94 GLN A CA 1
ATOM 743 C C . GLN A 1 94 ? 5.743 -2.324 -8.492 1.00 80.25 94 GLN A C 1
ATOM 745 O O . GLN A 1 94 ? 6.144 -2.268 -9.655 1.00 80.25 94 GLN A O 1
ATOM 750 N N . TYR A 1 95 ? 4.868 -3.249 -8.088 1.00 79.81 95 TYR A N 1
ATOM 751 C CA . TYR A 1 95 ? 4.318 -4.265 -8.989 1.00 79.81 95 TYR A CA 1
ATOM 752 C C . TYR A 1 95 ? 3.491 -3.651 -10.123 1.00 79.81 95 TYR A C 1
ATOM 754 O O . TYR A 1 95 ? 3.626 -4.060 -11.276 1.00 79.81 95 TYR A O 1
ATOM 762 N N . TYR A 1 96 ? 2.693 -2.621 -9.837 1.00 79.50 96 TYR A N 1
ATOM 763 C CA . TYR A 1 96 ? 1.951 -1.889 -10.864 1.00 79.50 96 TYR A CA 1
ATOM 764 C C . TYR A 1 96 ? 2.882 -1.170 -11.855 1.00 79.50 96 TYR A C 1
ATOM 766 O O . TYR A 1 96 ? 2.664 -1.216 -13.069 1.00 79.50 96 TYR A O 1
ATOM 774 N N . LYS A 1 97 ? 3.964 -0.551 -11.366 1.00 76.25 97 LYS A N 1
ATOM 775 C CA . LYS A 1 97 ? 5.009 0.039 -12.215 1.00 76.25 97 LYS A CA 1
ATOM 776 C C . LYS A 1 97 ? 5.704 -1.013 -13.081 1.00 76.25 97 LYS A C 1
ATOM 778 O O . LYS A 1 97 ? 5.887 -0.771 -14.271 1.00 76.25 97 LYS A O 1
ATOM 783 N N . ALA A 1 98 ? 6.030 -2.179 -12.522 1.00 75.31 98 ALA A N 1
ATOM 784 C CA . ALA A 1 98 ? 6.612 -3.295 -13.268 1.00 75.31 98 ALA A CA 1
ATOM 785 C C . ALA A 1 98 ? 5.651 -3.823 -14.351 1.00 75.31 98 ALA A C 1
ATOM 787 O O . ALA A 1 98 ? 6.080 -4.111 -15.471 1.00 75.31 98 ALA A O 1
ATOM 788 N N . TYR A 1 99 ? 4.345 -3.875 -14.060 1.00 74.00 99 TYR A N 1
ATOM 789 C CA . TYR A 1 99 ? 3.312 -4.250 -15.030 1.00 74.00 99 TYR A CA 1
ATOM 790 C C . TYR A 1 99 ? 3.246 -3.259 -16.200 1.00 74.00 99 TYR A C 1
ATOM 792 O O . TYR A 1 99 ? 3.222 -3.664 -17.361 1.00 74.00 99 TYR A O 1
ATOM 800 N N . LYS A 1 100 ? 3.277 -1.954 -15.897 1.00 75.75 100 LYS A N 1
ATOM 801 C CA . LYS A 1 100 ? 3.168 -0.862 -16.879 1.00 75.75 100 LYS A CA 1
ATOM 802 C C . LYS A 1 100 ? 4.481 -0.551 -17.619 1.00 75.75 100 LYS A C 1
ATOM 804 O O . LYS A 1 100 ? 4.476 0.268 -18.540 1.00 75.75 100 LYS A O 1
ATOM 809 N N . ALA A 1 101 ? 5.598 -1.169 -17.237 1.00 73.75 101 ALA A N 1
ATOM 810 C CA . ALA A 1 101 ? 6.888 -0.962 -17.889 1.00 73.75 101 ALA A CA 1
ATOM 811 C C . ALA A 1 101 ? 6.812 -1.338 -19.379 1.00 73.75 101 ALA A C 1
ATOM 813 O O . ALA A 1 101 ? 6.432 -2.454 -19.734 1.00 73.75 101 ALA A O 1
ATOM 814 N N . LYS A 1 102 ? 7.162 -0.379 -20.246 1.00 65.56 102 LYS A N 1
ATOM 815 C CA . LYS A 1 102 ? 7.125 -0.541 -21.708 1.00 65.56 102 LYS A CA 1
ATOM 816 C C . LYS A 1 102 ? 8.310 -1.348 -22.233 1.00 65.56 102 LYS A C 1
ATOM 818 O O . LYS A 1 102 ? 8.185 -1.971 -23.281 1.00 65.56 102 LYS A O 1
ATOM 823 N N . THR A 1 103 ? 9.435 -1.338 -21.517 1.00 69.88 103 THR A N 1
ATOM 824 C CA . THR A 1 103 ? 10.637 -2.087 -21.887 1.00 69.88 103 THR A CA 1
ATOM 825 C C . THR A 1 103 ? 10.915 -3.211 -20.879 1.00 69.88 103 THR A C 1
ATOM 827 O O . THR A 1 103 ? 10.644 -3.061 -19.681 1.00 69.88 103 THR A O 1
ATOM 830 N N . PRO A 1 104 ? 11.458 -4.353 -21.335 1.00 64.69 104 PRO A N 1
ATOM 831 C CA . PRO A 1 104 ? 11.812 -5.461 -20.450 1.00 64.69 104 PRO A CA 1
ATOM 832 C C . PRO A 1 104 ? 12.950 -5.093 -19.484 1.00 64.69 104 PRO A C 1
ATOM 834 O O . PRO A 1 104 ? 12.984 -5.596 -18.362 1.00 64.69 104 PRO A O 1
ATOM 837 N N . ILE A 1 105 ? 13.829 -4.167 -19.881 1.00 64.75 105 ILE A N 1
ATOM 838 C CA . ILE A 1 105 ? 14.928 -3.644 -19.058 1.00 64.75 105 ILE A CA 1
ATOM 839 C C . ILE A 1 105 ? 14.380 -2.810 -17.893 1.00 64.75 105 ILE A C 1
ATOM 841 O O . ILE A 1 105 ? 14.776 -3.028 -16.748 1.00 64.75 105 ILE A O 1
ATOM 845 N N . ASP A 1 106 ? 13.411 -1.922 -18.147 1.00 66.94 106 ASP A N 1
ATOM 846 C CA . ASP A 1 106 ? 12.770 -1.134 -17.086 1.00 66.94 106 ASP A CA 1
ATOM 847 C C . ASP A 1 106 ? 12.043 -2.036 -16.088 1.00 66.94 106 ASP A C 1
ATOM 849 O O . ASP A 1 106 ? 12.148 -1.840 -14.877 1.00 66.94 106 ASP A O 1
ATOM 853 N N . ARG A 1 107 ? 11.343 -3.067 -16.584 1.00 69.06 107 ARG A N 1
ATOM 854 C CA . ARG A 1 107 ? 10.694 -4.062 -15.723 1.00 69.06 107 ARG A CA 1
ATOM 855 C C . ARG A 1 107 ? 11.719 -4.767 -14.836 1.00 69.06 107 ARG A C 1
ATOM 857 O O . ARG A 1 107 ? 11.482 -4.893 -13.641 1.00 69.06 107 ARG A O 1
ATOM 864 N N . MET A 1 108 ? 12.850 -5.190 -15.396 1.00 67.69 108 MET A N 1
ATOM 865 C CA . MET A 1 108 ? 13.900 -5.889 -14.652 1.00 67.69 108 MET A CA 1
ATOM 866 C C . MET A 1 108 ? 14.563 -4.997 -13.593 1.00 67.69 108 MET A C 1
ATOM 868 O O . MET A 1 108 ? 14.793 -5.454 -12.476 1.00 67.69 108 MET A O 1
ATOM 872 N N . ASN A 1 109 ? 14.792 -3.717 -13.895 1.00 71.25 109 ASN A N 1
ATOM 873 C CA . ASN A 1 109 ? 15.320 -2.756 -12.923 1.00 71.25 109 ASN A CA 1
ATOM 874 C C . ASN A 1 109 ? 14.361 -2.537 -11.742 1.00 71.25 109 ASN A C 1
ATOM 876 O O . ASN A 1 109 ? 14.808 -2.474 -10.600 1.00 71.25 109 ASN A O 1
ATOM 880 N N . ILE A 1 110 ? 13.048 -2.475 -11.999 1.00 71.44 110 ILE A N 1
ATOM 881 C CA . ILE A 1 110 ? 12.020 -2.346 -10.948 1.00 71.44 110 ILE A CA 1
ATOM 882 C C . ILE A 1 110 ? 11.883 -3.644 -10.136 1.00 71.44 110 ILE A C 1
ATOM 884 O O . ILE A 1 110 ? 11.647 -3.604 -8.934 1.00 71.44 110 ILE A O 1
ATOM 888 N N . LEU A 1 111 ? 12.027 -4.809 -10.770 1.00 69.31 111 LEU A N 1
ATOM 889 C CA . LEU A 1 111 ? 11.983 -6.093 -10.066 1.00 69.31 111 LEU A CA 1
ATOM 890 C C . LEU A 1 111 ? 13.209 -6.282 -9.154 1.00 69.31 111 LEU A C 1
ATOM 892 O O . LEU A 1 111 ? 13.058 -6.777 -8.044 1.00 69.31 111 LEU A O 1
ATOM 896 N N . ARG A 1 112 ? 14.395 -5.808 -9.563 1.00 68.25 112 ARG A N 1
ATOM 897 C CA . ARG A 1 112 ? 15.621 -5.843 -8.741 1.00 68.25 112 ARG A CA 1
ATOM 898 C C . ARG A 1 112 ? 15.588 -4.929 -7.518 1.00 68.25 112 ARG A C 1
ATOM 900 O O . ARG A 1 112 ? 16.310 -5.185 -6.563 1.00 68.25 112 ARG A O 1
ATOM 907 N N . SER A 1 113 ? 14.775 -3.871 -7.517 1.00 70.19 113 SER A N 1
ATOM 908 C CA . SER A 1 113 ? 14.607 -3.031 -6.322 1.00 70.19 113 SER A CA 1
ATOM 909 C C . SER A 1 113 ? 13.726 -3.675 -5.248 1.00 70.19 113 SER A C 1
ATOM 911 O O . SER A 1 113 ? 13.558 -3.098 -4.173 1.00 70.19 113 SER A O 1
ATOM 913 N N . ILE A 1 114 ? 13.157 -4.854 -5.517 1.00 71.62 114 ILE A N 1
ATOM 914 C CA . ILE A 1 114 ? 12.368 -5.618 -4.555 1.00 71.62 114 ILE A CA 1
ATOM 915 C C . ILE A 1 114 ? 13.317 -6.600 -3.839 1.00 71.62 114 ILE A C 1
ATOM 917 O O . ILE A 1 114 ? 13.870 -7.480 -4.496 1.00 71.62 114 ILE A O 1
ATOM 921 N N . PRO A 1 115 ? 13.502 -6.480 -2.508 1.00 63.19 115 PRO A N 1
ATOM 922 C CA . PRO A 1 115 ? 14.548 -7.195 -1.763 1.00 63.19 115 PRO A CA 1
ATOM 923 C C . PRO A 1 115 ? 14.441 -8.734 -1.756 1.00 63.19 115 PRO A C 1
ATOM 925 O O . PRO A 1 115 ? 15.396 -9.384 -1.358 1.00 63.19 115 PRO A O 1
ATOM 928 N N . ASP A 1 116 ? 13.338 -9.314 -2.239 1.00 58.34 116 ASP A N 1
ATOM 929 C CA . ASP A 1 116 ? 13.109 -10.770 -2.319 1.00 58.34 116 ASP A CA 1
ATOM 930 C C . ASP A 1 116 ? 13.434 -11.392 -3.700 1.00 58.34 116 ASP A C 1
ATOM 932 O O . ASP A 1 116 ? 13.133 -12.563 -3.928 1.00 58.34 116 ASP A O 1
ATOM 936 N N . MET A 1 117 ? 13.981 -10.629 -4.659 1.00 52.19 117 MET A N 1
ATOM 937 C CA . MET A 1 117 ? 14.277 -11.120 -6.024 1.00 52.19 117 MET A CA 1
ATOM 938 C C . MET A 1 117 ? 15.766 -11.331 -6.326 1.00 52.19 117 MET A C 1
ATOM 940 O O . MET A 1 117 ? 16.129 -11.416 -7.501 1.00 52.19 117 MET A O 1
ATOM 944 N N . ASN A 1 118 ? 16.614 -11.375 -5.297 1.00 45.06 118 ASN A N 1
ATOM 945 C CA . ASN A 1 118 ? 18.056 -11.570 -5.446 1.00 45.06 118 ASN A CA 1
ATOM 946 C C . ASN A 1 118 ? 18.485 -12.996 -5.109 1.00 45.06 118 ASN A C 1
ATOM 948 O O . ASN A 1 118 ? 17.889 -13.581 -4.178 1.00 45.06 118 ASN A O 1
#

Foldseek 3Di:
DDDPPPDPPDDDPPPPDDDDDVPPPPPPPPPPLDQPDDPVVVLVVLQVLLVVLVVLLVVLVVCVVPPVPCNVSSVVSNVSSVVSNVSSVVVNVLSVQLVPDPDSVSNVVSQVVPPPND

Organism: NCBI:txid1481888

Secondary structure (DSSP, 8-state):
---------------TTS---TT-------S--PPPPP-HHHHHHHHHHHHHHHHHHHHHHHHHHH-TT-HHHHHHHHHHHHHHHHHHHHHHHHHHHHHH-SSHHHHHHHHHTSTT--

pLDDT: mean 70.5, std 18.3, range [36.5, 94.25]

Radius of gyration: 23.74 Å; chains: 1; bounding box: 65×34×59 Å